Protein AF-A0A927UMA3-F1 (afdb_monomer_lite)

Structure (mmCIF, N/CA/C/O backbone):
data_AF-A0A927UMA3-F1
#
_entry.id   AF-A0A927UMA3-F1
#
loop_
_atom_site.group_PDB
_atom_site.id
_atom_site.type_symbol
_atom_site.label_atom_id
_atom_site.label_alt_id
_atom_site.label_comp_id
_atom_site.label_asym_id
_atom_site.label_entity_id
_atom_site.label_seq_id
_atom_site.pdbx_PDB_ins_code
_atom_site.Cartn_x
_atom_site.Cartn_y
_atom_site.Cartn_z
_atom_site.occupancy
_atom_site.B_iso_or_equiv
_atom_site.auth_seq_id
_atom_site.auth_comp_id
_atom_site.auth_asym_id
_atom_site.auth_atom_id
_atom_site.pdbx_PDB_model_num
ATOM 1 N N . MET A 1 1 ? 1.357 25.433 21.463 1.00 39.69 1 MET A N 1
ATOM 2 C CA . MET A 1 1 ? 0.005 24.947 21.108 1.00 39.69 1 MET A CA 1
ATOM 3 C C . MET A 1 1 ? 0.053 24.283 19.726 1.00 39.69 1 MET A C 1
ATOM 5 O O . MET A 1 1 ? -0.584 24.748 18.797 1.00 39.69 1 MET A O 1
ATOM 9 N N . TYR A 1 2 ? 0.901 23.260 19.566 1.00 33.75 2 TYR A N 1
ATOM 10 C CA . TYR A 1 2 ? 1.165 22.574 18.284 1.00 33.75 2 TYR A CA 1
ATOM 11 C C . TYR A 1 2 ? 1.490 21.082 18.509 1.00 33.75 2 TYR A C 1
ATOM 13 O O . TYR A 1 2 ? 2.171 20.472 17.696 1.00 33.75 2 TYR A O 1
ATOM 21 N N . ASN A 1 3 ? 1.074 20.514 19.652 1.00 35.53 3 ASN A N 1
ATOM 22 C CA . ASN A 1 3 ? 1.599 19.229 20.130 1.00 35.53 3 ASN A CA 1
ATOM 23 C C . ASN A 1 3 ? 0.536 18.157 20.424 1.00 35.53 3 ASN A C 1
ATOM 25 O O . ASN A 1 3 ? 0.906 17.070 20.843 1.00 35.53 3 ASN A O 1
ATOM 29 N N . ASP A 1 4 ? -0.749 18.425 20.161 1.00 37.88 4 ASP A N 1
ATOM 30 C CA . ASP A 1 4 ? -1.838 17.487 20.496 1.00 37.88 4 ASP A CA 1
ATOM 31 C C . ASP A 1 4 ? -2.424 16.749 19.272 1.00 37.88 4 ASP A C 1
ATOM 33 O O . ASP A 1 4 ? -3.232 15.836 19.429 1.00 37.88 4 ASP A O 1
ATOM 37 N N . TYR A 1 5 ? -1.999 17.094 18.046 1.00 43.19 5 TYR A N 1
ATOM 38 C CA . TYR A 1 5 ? -2.476 16.454 16.804 1.00 43.19 5 TYR A CA 1
ATOM 39 C C . TYR A 1 5 ? -1.806 15.109 16.493 1.00 43.19 5 TYR A C 1
ATOM 41 O O . TYR A 1 5 ? -2.334 14.339 15.700 1.00 43.19 5 TYR A O 1
ATOM 49 N N . TYR A 1 6 ? -0.664 14.815 17.119 1.00 42.47 6 TYR A N 1
ATOM 50 C CA . TYR A 1 6 ? 0.028 13.528 16.998 1.00 42.47 6 TYR A CA 1
ATOM 51 C C . TYR A 1 6 ? -0.322 12.571 18.139 1.00 42.47 6 TYR A C 1
ATOM 53 O O . TYR A 1 6 ? 0.436 11.636 18.393 1.00 42.47 6 TYR A O 1
ATOM 61 N N . ASN A 1 7 ? -1.447 12.793 18.838 1.00 41.44 7 ASN A N 1
ATOM 62 C CA . ASN A 1 7 ? -2.018 11.739 19.669 1.00 41.44 7 ASN A CA 1
ATOM 63 C C . ASN A 1 7 ? -2.078 10.481 18.809 1.00 41.44 7 ASN A C 1
ATOM 65 O O . ASN A 1 7 ? -2.705 10.493 17.750 1.00 41.44 7 ASN A O 1
ATOM 69 N N . ALA A 1 8 ? -1.320 9.469 19.229 1.00 46.59 8 ALA A N 1
ATOM 70 C CA . ALA A 1 8 ? -1.156 8.212 18.533 1.00 46.59 8 ALA A CA 1
ATOM 71 C C . ALA A 1 8 ? -2.551 7.665 18.239 1.00 46.59 8 ALA A C 1
ATOM 73 O O . ALA A 1 8 ? -3.233 7.167 19.132 1.00 46.59 8 ALA A O 1
ATOM 74 N N . ARG A 1 9 ? -3.021 7.849 17.003 1.00 54.19 9 ARG A N 1
ATOM 75 C CA . ARG A 1 9 ? -4.205 7.144 16.544 1.00 54.19 9 ARG A CA 1
ATOM 76 C C . ARG A 1 9 ? -3.822 5.679 16.581 1.00 54.19 9 ARG A C 1
ATOM 78 O O . ARG A 1 9 ? -2.952 5.264 15.819 1.00 54.19 9 ARG A O 1
ATOM 85 N N . ASP A 1 10 ? -4.452 4.928 17.475 1.00 63.84 10 ASP A N 1
ATOM 86 C CA . ASP A 1 10 ? -4.452 3.477 17.385 1.00 63.84 10 ASP A CA 1
ATOM 87 C C . ASP A 1 10 ? -5.170 3.123 16.086 1.00 63.84 10 ASP A C 1
ATOM 89 O O . ASP A 1 10 ? -6.397 3.168 15.975 1.00 63.84 10 ASP A O 1
ATOM 93 N N . PHE A 1 11 ? -4.383 2.854 15.051 1.00 72.50 11 PHE A N 1
ATOM 94 C CA . PHE A 1 11 ? -4.898 2.334 13.803 1.00 72.50 11 PHE A CA 1
ATOM 95 C C . PHE A 1 11 ? -5.301 0.878 14.040 1.00 72.50 11 PHE A C 1
ATOM 97 O O . PHE A 1 11 ? -4.458 0.054 14.393 1.00 72.50 11 PHE A O 1
ATOM 104 N N . SER A 1 12 ? -6.570 0.531 13.823 1.00 86.25 12 SER A N 1
ATOM 105 C CA . SER A 1 12 ? -6.940 -0.882 13.721 1.00 86.25 12 SER A CA 1
ATOM 106 C C . SER A 1 12 ? -6.497 -1.422 12.363 1.00 86.25 12 SER A C 1
ATOM 108 O O . SER A 1 12 ? -6.578 -0.708 11.356 1.00 86.25 12 SER A O 1
ATOM 110 N N . LYS A 1 13 ? -6.063 -2.685 12.300 1.00 88.62 13 LYS A N 1
ATOM 111 C CA . LYS A 1 13 ? -5.625 -3.319 11.044 1.00 88.62 13 LYS A CA 1
ATOM 112 C C . LYS A 1 13 ? -6.710 -3.324 9.961 1.00 88.62 13 LYS A C 1
ATOM 114 O O . LYS A 1 13 ? -6.395 -3.312 8.777 1.00 88.62 13 LYS A O 1
ATOM 119 N N . GLU A 1 14 ? -7.982 -3.300 10.356 1.00 92.06 14 GLU A N 1
ATOM 120 C CA . GLU A 1 14 ? -9.136 -3.257 9.456 1.00 92.06 14 GLU A CA 1
ATOM 121 C C . GLU A 1 14 ? -9.311 -1.880 8.802 1.00 92.06 14 GLU A C 1
ATOM 123 O O . GLU A 1 14 ? -9.841 -1.794 7.697 1.00 92.06 14 GLU A O 1
ATOM 128 N N . SER A 1 15 ? -8.847 -0.817 9.467 1.00 88.81 15 SER A N 1
ATOM 129 C CA . SER A 1 15 ? -8.954 0.571 8.999 1.00 88.81 15 SER A CA 1
ATOM 130 C C . SER A 1 15 ? -7.754 1.040 8.171 1.00 88.81 15 SER A C 1
ATOM 132 O O . SER A 1 15 ? -7.725 2.183 7.711 1.00 88.81 15 SER A O 1
ATOM 134 N N . VAL A 1 16 ? -6.750 0.182 7.983 1.00 90.06 16 VAL A N 1
ATOM 135 C CA . VAL A 1 16 ? -5.531 0.496 7.234 1.00 90.06 16 VAL A CA 1
ATOM 136 C C . VAL A 1 16 ? -5.507 -0.290 5.934 1.00 90.06 16 VAL A C 1
ATOM 138 O O . VAL A 1 16 ? -5.773 -1.492 5.916 1.00 90.06 16 VAL A O 1
ATOM 141 N N . LEU A 1 17 ? -5.160 0.393 4.844 1.00 92.44 17 LEU A N 1
ATOM 142 C CA . LEU A 1 17 ? -4.933 -0.220 3.538 1.00 92.44 17 LEU A CA 1
ATOM 143 C C . LEU A 1 17 ? -3.446 -0.175 3.183 1.00 92.44 17 LEU A C 1
ATOM 145 O O . LEU A 1 17 ? -2.762 0.798 3.493 1.00 92.44 17 LEU A O 1
ATOM 149 N N . ILE A 1 18 ? -2.949 -1.187 2.479 1.00 92.44 18 ILE A N 1
ATOM 150 C CA . ILE A 1 18 ? -1.603 -1.196 1.900 1.00 92.44 18 ILE A CA 1
ATOM 151 C C . ILE A 1 18 ? -1.716 -1.100 0.384 1.00 92.44 18 ILE A C 1
ATOM 153 O O . ILE A 1 18 ? -2.496 -1.820 -0.236 1.00 92.44 18 ILE A O 1
ATOM 157 N N . TYR A 1 19 ? -0.883 -0.259 -0.226 1.00 91.69 19 TYR A N 1
ATOM 158 C CA . TYR A 1 19 ? -0.748 -0.199 -1.675 1.00 91.69 19 TYR A CA 1
ATOM 159 C C . TYR A 1 19 ? 0.682 -0.469 -2.132 1.00 91.69 19 TYR A C 1
ATOM 161 O O . TYR A 1 19 ? 1.620 0.278 -1.841 1.00 91.69 19 TYR A O 1
ATOM 169 N N . LEU A 1 20 ? 0.831 -1.546 -2.896 1.00 90.69 20 LEU A N 1
ATOM 170 C CA . LEU A 1 20 ? 2.083 -2.029 -3.452 1.00 90.69 20 LEU A CA 1
ATOM 171 C C . LEU A 1 20 ? 2.045 -1.848 -4.965 1.00 90.69 20 LEU A C 1
ATOM 173 O O . LEU A 1 20 ? 1.134 -2.313 -5.647 1.00 90.69 20 LEU A O 1
ATOM 177 N N . ARG A 1 21 ? 3.067 -1.193 -5.509 1.00 88.19 21 ARG A N 1
ATOM 178 C CA . ARG A 1 21 ? 3.191 -0.977 -6.953 1.00 88.19 21 ARG A CA 1
ATOM 179 C C . ARG A 1 21 ? 4.612 -1.253 -7.400 1.00 88.19 21 ARG A C 1
ATOM 181 O O . ARG A 1 21 ? 5.514 -0.662 -6.810 1.00 88.19 21 ARG A O 1
ATOM 188 N N . LYS A 1 22 ? 4.820 -2.022 -8.475 1.00 86.75 22 LYS A N 1
ATOM 189 C CA . LYS A 1 22 ? 6.087 -1.972 -9.234 1.00 86.75 22 LYS A CA 1
ATOM 190 C C . LYS A 1 22 ? 6.027 -0.836 -10.249 1.00 86.75 22 LYS A C 1
ATOM 192 O O . LYS A 1 22 ? 5.194 -0.840 -11.149 1.00 86.75 22 LYS A O 1
ATOM 197 N N . SER A 1 23 ? 6.890 0.151 -10.077 1.00 81.44 23 SER A N 1
ATOM 198 C CA . SER A 1 23 ? 7.131 1.291 -10.954 1.00 81.44 23 SER A CA 1
ATOM 199 C C . SER A 1 23 ? 8.079 0.930 -12.106 1.00 81.44 23 SER A C 1
ATOM 201 O O . SER A 1 23 ? 8.818 -0.049 -12.042 1.00 81.44 23 SER A O 1
ATOM 203 N N . ARG A 1 24 ? 8.115 1.781 -13.140 1.00 78.75 24 ARG A N 1
ATOM 204 C CA . ARG A 1 24 ? 9.163 1.761 -14.181 1.00 78.75 24 ARG A CA 1
ATOM 205 C C . ARG A 1 24 ? 10.529 2.209 -13.644 1.00 78.75 24 ARG A C 1
ATOM 207 O O . ARG A 1 24 ? 11.543 1.894 -14.246 1.00 78.75 24 ARG A O 1
ATOM 214 N N . SER A 1 25 ? 10.530 2.952 -12.538 1.00 78.31 25 SER A N 1
ATOM 215 C CA . SER A 1 25 ? 11.739 3.397 -11.834 1.00 78.31 25 SER A CA 1
ATOM 216 C C . SER A 1 25 ? 12.345 2.312 -10.942 1.00 78.31 25 SER A C 1
ATOM 218 O O . SER A 1 25 ? 13.473 2.477 -10.492 1.00 78.31 25 SER A O 1
ATOM 220 N N . ASP A 1 26 ? 11.593 1.244 -10.651 1.00 83.62 26 ASP A N 1
ATOM 221 C CA . ASP A 1 26 ? 12.129 0.101 -9.914 1.00 83.62 26 ASP A CA 1
ATOM 222 C C . ASP A 1 26 ? 13.052 -0.711 -10.825 1.00 83.62 26 ASP A C 1
ATOM 224 O O . ASP A 1 26 ? 12.900 -0.686 -12.049 1.00 83.62 26 ASP A O 1
ATOM 228 N N . ASP A 1 27 ? 13.970 -1.463 -10.217 1.00 84.12 27 ASP A N 1
ATOM 229 C CA . ASP A 1 27 ? 14.960 -2.268 -10.928 1.00 84.12 27 ASP A CA 1
ATOM 230 C C . ASP A 1 27 ? 14.296 -3.104 -12.050 1.00 84.12 27 ASP A C 1
ATOM 232 O O . ASP A 1 27 ? 13.350 -3.869 -11.790 1.00 84.12 27 ASP A O 1
ATOM 236 N N . PRO A 1 28 ? 14.717 -2.931 -13.318 1.00 83.00 28 PRO A N 1
ATOM 237 C CA . PRO A 1 28 ? 14.155 -3.675 -14.438 1.00 83.00 28 PRO A CA 1
ATOM 238 C C . PRO A 1 28 ? 14.562 -5.153 -14.432 1.00 83.00 28 PRO A C 1
ATOM 240 O O . PRO A 1 28 ? 13.907 -5.949 -15.100 1.00 83.00 28 PRO A O 1
ATOM 243 N N . THR A 1 29 ? 15.621 -5.521 -13.704 1.00 89.00 29 THR A N 1
ATOM 244 C CA . THR A 1 29 ? 16.102 -6.905 -13.576 1.00 89.00 29 THR A CA 1
ATOM 245 C C . THR A 1 29 ? 15.320 -7.705 -12.539 1.00 89.00 29 THR A C 1
ATOM 247 O O . THR A 1 29 ? 15.256 -8.927 -12.641 1.00 89.00 29 THR A O 1
ATOM 250 N N . MET A 1 30 ? 14.680 -7.024 -11.583 1.00 87.38 30 MET A N 1
ATOM 251 C CA . MET A 1 30 ? 13.798 -7.657 -10.608 1.00 87.38 30 MET A CA 1
ATOM 252 C C . MET A 1 30 ? 12.427 -7.940 -11.221 1.00 87.38 30 MET A C 1
ATOM 254 O O . MET A 1 30 ? 11.820 -7.090 -11.888 1.00 87.38 30 MET A O 1
ATOM 258 N N . SER A 1 31 ? 11.902 -9.125 -10.931 1.00 90.00 31 SER A N 1
ATOM 259 C CA . SER A 1 31 ? 10.541 -9.510 -11.290 1.00 9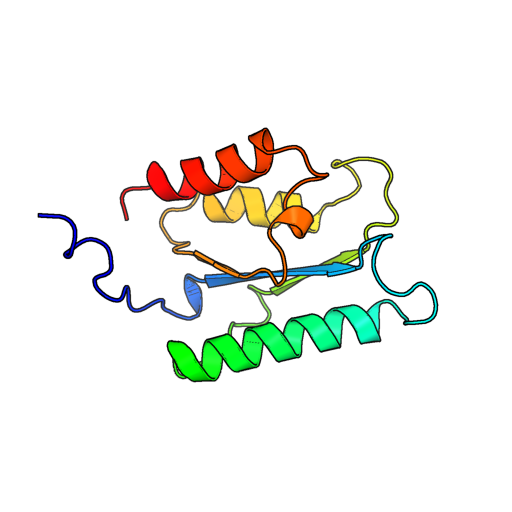0.00 31 SER A CA 1
ATOM 260 C C . SER A 1 31 ? 9.491 -8.648 -10.575 1.00 90.00 31 SER A C 1
ATOM 262 O O . SER A 1 31 ? 9.772 -7.896 -9.635 1.00 90.00 31 SER A O 1
ATOM 264 N N . VAL A 1 32 ? 8.244 -8.742 -11.043 1.00 88.31 32 VAL A N 1
ATOM 265 C CA . VAL A 1 32 ? 7.095 -8.107 -10.381 1.00 88.31 32 VAL A CA 1
ATOM 266 C C . VAL A 1 32 ? 6.976 -8.572 -8.935 1.00 88.31 32 VAL A C 1
ATOM 268 O O . VAL A 1 32 ? 6.910 -7.736 -8.034 1.00 88.31 32 VAL A O 1
ATOM 271 N N . ASP A 1 33 ? 7.017 -9.883 -8.727 1.00 89.75 33 ASP A N 1
ATOM 272 C CA . ASP A 1 33 ? 6.787 -10.492 -7.421 1.00 89.75 33 ASP A CA 1
ATOM 273 C C . ASP A 1 33 ? 7.888 -10.130 -6.424 1.00 89.75 33 ASP A C 1
ATOM 275 O O . ASP A 1 33 ? 7.585 -9.796 -5.284 1.00 89.75 33 ASP A O 1
ATOM 279 N N . GLU A 1 34 ? 9.154 -10.084 -6.850 1.00 92.69 34 GLU A N 1
ATOM 280 C CA . GLU A 1 34 ? 10.268 -9.691 -5.976 1.00 92.69 34 GLU A CA 1
ATOM 281 C C . GLU A 1 34 ? 10.151 -8.243 -5.492 1.00 92.69 34 GLU A C 1
ATOM 283 O O . GLU A 1 34 ? 10.399 -7.953 -4.319 1.00 92.69 34 GLU A O 1
ATOM 288 N N . VAL A 1 35 ? 9.760 -7.317 -6.375 1.00 91.31 35 VAL A N 1
ATOM 289 C CA . VAL A 1 35 ? 9.578 -5.911 -5.990 1.00 91.31 35 VAL A CA 1
ATOM 290 C C . VAL A 1 35 ? 8.388 -5.755 -5.048 1.00 91.31 35 VAL A C 1
ATOM 292 O O . VAL A 1 35 ? 8.493 -5.058 -4.038 1.00 91.31 35 VAL A O 1
ATOM 295 N N . LEU A 1 36 ? 7.259 -6.398 -5.356 1.00 91.88 36 LEU A N 1
ATOM 296 C CA . LEU A 1 36 ? 6.071 -6.330 -4.508 1.00 91.88 36 LEU A CA 1
ATOM 297 C C . LEU A 1 36 ? 6.328 -6.960 -3.137 1.00 91.88 36 LEU A C 1
ATOM 299 O O . LEU A 1 36 ? 6.011 -6.324 -2.135 1.00 91.88 36 LEU A O 1
ATOM 303 N N . LEU A 1 37 ? 6.977 -8.126 -3.086 1.00 93.62 37 LEU A N 1
ATOM 304 C CA . LEU A 1 37 ? 7.348 -8.798 -1.841 1.00 93.62 37 LEU A CA 1
ATOM 305 C C . LEU A 1 37 ? 8.263 -7.918 -0.988 1.00 93.62 37 LEU A C 1
ATOM 307 O O . LEU A 1 37 ? 8.013 -7.747 0.200 1.00 93.62 37 LEU A O 1
ATOM 311 N N . LYS A 1 38 ? 9.283 -7.297 -1.592 1.00 91.69 38 LYS A N 1
ATOM 312 C CA . LYS A 1 38 ? 10.178 -6.375 -0.881 1.00 91.69 38 LYS A CA 1
ATOM 313 C C . LYS A 1 38 ? 9.409 -5.208 -0.256 1.00 91.69 38 LYS A C 1
ATOM 315 O O . LYS A 1 38 ? 9.652 -4.859 0.896 1.00 91.69 38 LYS A O 1
ATOM 320 N N . HIS A 1 39 ? 8.489 -4.597 -1.002 1.00 90.56 39 HIS A N 1
ATOM 321 C CA . HIS A 1 39 ? 7.657 -3.511 -0.482 1.00 90.56 39 HIS A CA 1
ATOM 322 C C . HIS A 1 39 ? 6.721 -3.982 0.631 1.00 90.56 39 HIS A C 1
ATOM 324 O O . HIS A 1 39 ? 6.572 -3.297 1.641 1.00 90.56 39 HIS A O 1
ATOM 330 N N . GLU A 1 40 ? 6.124 -5.156 0.463 1.00 93.06 40 GLU A N 1
ATOM 331 C CA . GLU A 1 40 ? 5.253 -5.773 1.454 1.00 93.06 40 GLU A CA 1
ATOM 332 C C . GLU A 1 40 ? 5.997 -6.052 2.761 1.00 93.06 40 GLU A C 1
ATOM 334 O O . GLU A 1 40 ? 5.505 -5.696 3.827 1.00 93.06 40 GLU A O 1
ATOM 339 N N . THR A 1 41 ? 7.218 -6.594 2.693 1.00 92.44 41 THR A N 1
ATOM 340 C CA . THR A 1 41 ? 8.071 -6.811 3.870 1.00 92.44 41 THR A CA 1
ATOM 341 C C . THR A 1 41 ? 8.337 -5.506 4.618 1.00 92.44 41 THR A C 1
ATOM 343 O O . THR A 1 41 ? 8.150 -5.459 5.831 1.00 92.44 41 THR A O 1
ATOM 346 N N . ILE A 1 42 ? 8.701 -4.431 3.910 1.00 89.62 42 ILE A N 1
ATOM 347 C CA . ILE A 1 42 ? 8.959 -3.116 4.523 1.00 89.62 42 ILE A CA 1
ATOM 348 C C . ILE A 1 42 ? 7.724 -2.610 5.282 1.00 89.62 42 ILE A C 1
ATOM 350 O O . ILE A 1 42 ? 7.836 -2.146 6.418 1.00 89.62 42 ILE A O 1
ATOM 354 N N . LEU A 1 43 ? 6.542 -2.694 4.666 1.00 88.31 43 LEU A N 1
ATOM 355 C CA . LEU A 1 43 ? 5.309 -2.197 5.277 1.00 88.31 43 LEU A CA 1
ATOM 356 C C . LEU A 1 43 ? 4.818 -3.098 6.413 1.00 88.31 43 LEU A C 1
ATOM 358 O O . LEU A 1 43 ? 4.369 -2.582 7.434 1.00 88.31 43 LEU A O 1
ATOM 362 N N . ASN A 1 44 ? 4.965 -4.417 6.295 1.00 88.25 44 ASN A N 1
ATOM 363 C CA . ASN A 1 44 ? 4.641 -5.351 7.373 1.00 88.25 44 ASN A CA 1
ATOM 364 C C . ASN A 1 44 ? 5.558 -5.156 8.585 1.00 88.25 44 ASN A C 1
ATOM 366 O O . ASN A 1 44 ? 5.072 -5.141 9.712 1.00 88.25 44 ASN A O 1
ATOM 370 N N . GLU A 1 45 ? 6.860 -4.931 8.384 1.00 86.62 45 GLU A N 1
ATOM 371 C CA . GLU A 1 45 ? 7.769 -4.573 9.479 1.00 86.62 45 GLU A CA 1
ATOM 372 C C . GLU A 1 45 ? 7.341 -3.280 10.178 1.00 86.62 45 GLU A C 1
ATOM 374 O O . GLU A 1 45 ? 7.399 -3.192 11.406 1.00 86.62 45 GLU A O 1
ATOM 379 N N . TRP A 1 46 ? 6.890 -2.281 9.415 1.00 86.25 46 TRP A N 1
ATOM 380 C CA . TRP A 1 46 ? 6.346 -1.056 9.991 1.00 86.25 46 TRP A CA 1
ATOM 381 C C . TRP A 1 46 ? 5.071 -1.335 10.804 1.00 86.25 46 TRP A C 1
ATOM 383 O O . TRP A 1 46 ? 4.974 -0.862 11.936 1.00 86.25 46 TRP A O 1
ATOM 393 N N . CYS A 1 47 ? 4.136 -2.141 10.288 1.00 84.75 47 CYS A N 1
ATOM 394 C CA . CYS A 1 47 ? 2.901 -2.503 10.997 1.00 84.75 47 CYS A CA 1
ATOM 395 C C . CYS A 1 47 ? 3.199 -3.251 12.301 1.00 84.75 47 CYS A C 1
ATOM 397 O O . CYS A 1 47 ? 2.699 -2.876 13.358 1.00 84.75 47 CYS A O 1
ATOM 399 N N . LEU A 1 48 ? 4.098 -4.237 12.267 1.00 86.00 48 LEU A N 1
ATOM 400 C CA . LEU A 1 48 ? 4.494 -4.986 13.460 1.00 86.00 48 LEU A CA 1
ATOM 401 C C . LEU A 1 48 ? 5.120 -4.080 14.528 1.00 86.00 48 LEU A C 1
ATOM 403 O O . LEU A 1 48 ? 4.848 -4.252 15.711 1.00 86.00 48 LEU A O 1
ATOM 407 N N . ARG A 1 49 ? 5.929 -3.091 14.127 1.00 81.06 49 ARG A N 1
ATOM 408 C CA . ARG A 1 49 ? 6.587 -2.164 15.065 1.00 81.06 49 ARG A CA 1
ATOM 409 C C . ARG A 1 49 ? 5.649 -1.106 15.647 1.00 81.06 49 ARG A C 1
ATOM 411 O O . ARG A 1 49 ? 5.866 -0.701 16.783 1.00 81.06 49 ARG A O 1
ATOM 418 N N . ASN A 1 50 ? 4.665 -0.632 14.880 1.00 79.44 50 ASN A N 1
ATOM 419 C CA . ASN A 1 50 ? 3.847 0.532 15.255 1.00 79.44 50 ASN A CA 1
ATOM 420 C C . ASN A 1 50 ? 2.408 0.179 15.657 1.00 79.44 50 ASN A C 1
ATOM 422 O O . ASN A 1 50 ? 1.779 0.954 16.364 1.00 79.44 50 ASN A O 1
ATOM 426 N N . MET A 1 51 ? 1.890 -0.966 15.210 1.00 83.75 51 MET A N 1
ATOM 427 C CA . MET A 1 51 ? 0.517 -1.427 15.463 1.00 83.75 51 MET A CA 1
ATOM 428 C C . MET A 1 51 ? 0.475 -2.776 16.194 1.00 83.75 51 MET A C 1
ATOM 430 O O . MET A 1 51 ? -0.583 -3.174 16.669 1.00 83.75 51 MET A O 1
ATOM 434 N N . ASN A 1 52 ? 1.607 -3.491 16.276 1.00 88.25 52 ASN A N 1
ATOM 435 C CA . ASN A 1 52 ? 1.691 -4.848 16.827 1.00 88.25 52 ASN A CA 1
ATOM 436 C C . ASN A 1 52 ? 0.709 -5.837 16.154 1.00 88.25 52 ASN A C 1
ATOM 438 O O . ASN A 1 52 ? 0.216 -6.771 16.785 1.00 88.25 52 ASN A O 1
ATOM 442 N N . ASP A 1 53 ? 0.419 -5.620 14.867 1.00 88.75 53 ASP A N 1
ATOM 443 C CA . ASP A 1 53 ? -0.484 -6.441 14.057 1.00 88.75 53 ASP A CA 1
ATOM 444 C C . ASP A 1 53 ? -0.059 -6.405 12.576 1.00 88.75 53 ASP A C 1
ATOM 446 O O . ASP A 1 53 ? 0.812 -5.627 12.175 1.00 88.75 53 ASP A O 1
ATOM 450 N N . THR A 1 54 ? -0.682 -7.250 11.760 1.00 90.44 54 THR A N 1
ATOM 451 C CA . THR A 1 54 ? -0.507 -7.303 10.303 1.00 90.44 54 THR A CA 1
ATOM 452 C C . THR A 1 54 ? -1.795 -6.920 9.591 1.00 90.44 54 THR A C 1
ATOM 454 O O . THR A 1 54 ? -2.892 -7.236 10.056 1.00 90.44 54 THR A O 1
ATOM 457 N N . ILE A 1 55 ? -1.667 -6.281 8.432 1.00 91.25 55 ILE A N 1
ATOM 458 C CA . ILE A 1 55 ? -2.823 -5.875 7.633 1.00 91.25 55 ILE A CA 1
ATOM 459 C C . ILE A 1 55 ? -3.468 -7.107 6.975 1.00 91.25 55 ILE A C 1
ATOM 461 O O . ILE A 1 55 ? -2.745 -7.946 6.436 1.00 91.25 55 ILE A O 1
ATOM 465 N N . PRO A 1 56 ? -4.809 -7.249 7.006 1.00 94.75 56 PRO A N 1
ATOM 466 C CA . PRO A 1 56 ? -5.497 -8.339 6.325 1.00 94.75 56 PRO A CA 1
ATOM 467 C C . PRO A 1 56 ? -5.228 -8.320 4.822 1.00 94.75 56 PRO A C 1
ATOM 469 O O . PRO A 1 56 ? -5.237 -7.258 4.207 1.00 94.75 56 PRO A O 1
ATOM 472 N N . GLU A 1 57 ? -5.106 -9.494 4.204 1.00 94.69 57 GLU A N 1
ATOM 473 C CA . GLU A 1 57 ? -4.865 -9.623 2.759 1.00 94.69 57 GLU A CA 1
ATOM 474 C C . GLU A 1 57 ? -5.935 -8.912 1.907 1.00 94.69 57 GLU A C 1
ATOM 476 O O . GLU A 1 57 ? -5.635 -8.364 0.850 1.00 94.69 57 GLU A O 1
ATOM 481 N N . SER A 1 58 ? -7.179 -8.827 2.398 1.00 94.50 58 SER A N 1
ATOM 482 C CA . SER A 1 58 ? -8.264 -8.070 1.752 1.00 94.50 58 SER A CA 1
ATOM 483 C C . SER A 1 58 ? -8.004 -6.564 1.642 1.00 94.50 58 SER A C 1
ATOM 485 O O . SER A 1 58 ? -8.660 -5.890 0.850 1.00 94.50 58 SER A O 1
ATOM 487 N N . ASN A 1 59 ? -7.073 -6.040 2.438 1.00 94.19 59 ASN A N 1
ATOM 488 C CA . ASN A 1 59 ? -6.697 -4.633 2.495 1.00 94.19 59 ASN A CA 1
ATOM 489 C C . ASN A 1 59 ? -5.353 -4.362 1.790 1.00 94.19 59 ASN A C 1
ATOM 491 O O . ASN A 1 59 ? -4.845 -3.241 1.868 1.00 94.19 59 ASN A O 1
ATOM 495 N N . ILE A 1 60 ? -4.774 -5.357 1.104 1.00 94.31 60 ILE A N 1
ATOM 496 C CA . ILE A 1 60 ? -3.504 -5.230 0.381 1.00 94.31 60 ILE A CA 1
ATOM 497 C C . ILE A 1 60 ? -3.758 -5.193 -1.129 1.00 94.31 60 ILE A C 1
ATOM 499 O O . ILE A 1 60 ? -4.195 -6.160 -1.749 1.00 94.31 60 ILE A O 1
ATOM 503 N N . PHE A 1 61 ? -3.435 -4.059 -1.742 1.00 92.94 61 PHE A N 1
ATOM 504 C CA . PHE A 1 61 ? -3.652 -3.782 -3.159 1.00 92.94 61 PHE A CA 1
ATOM 505 C C . PHE A 1 61 ? -2.321 -3.850 -3.909 1.00 92.94 61 PHE A C 1
ATOM 507 O O . PHE A 1 61 ? -1.405 -3.084 -3.609 1.00 92.94 61 PHE A O 1
ATOM 514 N N . ARG A 1 62 ? -2.199 -4.761 -4.884 1.00 92.12 62 ARG A N 1
ATOM 515 C CA . ARG A 1 62 ? -0.953 -5.032 -5.628 1.00 92.12 62 ARG A CA 1
ATOM 516 C C . ARG A 1 62 ? -1.108 -4.701 -7.108 1.00 92.12 62 ARG A C 1
ATOM 518 O O . ARG A 1 62 ? -1.976 -5.250 -7.776 1.00 92.12 62 ARG A O 1
ATOM 525 N N . GLU A 1 63 ? -0.245 -3.838 -7.637 1.00 87.25 63 GLU A N 1
ATOM 526 C CA . GLU A 1 63 ? -0.346 -3.356 -9.018 1.00 87.25 63 GLU A CA 1
ATOM 527 C C . GLU A 1 63 ? 1.005 -3.313 -9.756 1.00 87.25 63 GLU A C 1
ATOM 529 O O . GLU A 1 63 ? 2.072 -3.110 -9.169 1.00 87.25 63 GLU A O 1
ATOM 534 N N . VAL A 1 64 ? 0.963 -3.437 -11.086 1.00 85.06 64 VAL A N 1
ATOM 535 C CA . VAL A 1 64 ? 2.122 -3.273 -11.977 1.00 85.06 64 VAL A CA 1
ATOM 536 C C . VAL A 1 64 ? 1.941 -2.022 -12.832 1.00 85.06 64 VAL A C 1
ATOM 538 O O . VAL A 1 64 ? 0.957 -1.884 -13.553 1.00 85.06 64 VAL A O 1
ATOM 541 N N . ALA A 1 65 ? 2.916 -1.111 -12.821 1.00 70.50 65 ALA A N 1
ATOM 542 C CA . ALA A 1 65 ? 2.876 0.132 -13.594 1.00 70.50 65 ALA A CA 1
ATOM 543 C C . ALA A 1 65 ? 3.254 -0.054 -15.082 1.00 70.50 65 ALA A C 1
ATOM 545 O O . ALA A 1 65 ? 3.957 0.787 -15.655 1.00 70.50 65 ALA A O 1
ATOM 546 N N . SER A 1 66 ? 2.808 -1.140 -15.722 1.00 61.91 66 SER A N 1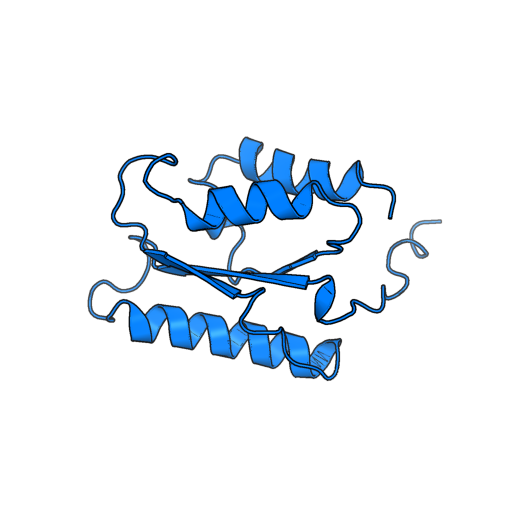
ATOM 547 C CA . SER A 1 66 ? 2.987 -1.333 -17.167 1.00 61.91 66 SER A CA 1
ATOM 548 C C . SER A 1 66 ? 2.081 -0.393 -17.980 1.00 61.91 66 SER A C 1
ATOM 550 O O . SER A 1 66 ? 2.510 0.100 -19.023 1.00 61.91 66 SER A O 1
ATOM 552 N N . GLY A 1 67 ? 0.896 -0.045 -17.459 1.00 55.62 67 GLY A N 1
ATOM 553 C CA . GLY A 1 67 ? -0.086 0.834 -18.105 1.00 55.62 67 GLY A CA 1
ATOM 554 C C . GLY A 1 67 ? 0.333 2.306 -18.239 1.00 55.62 67 GLY A C 1
ATOM 555 O O . GLY A 1 67 ? 0.828 2.946 -17.295 1.00 55.62 67 GLY A O 1
ATOM 556 N N . GLU A 1 68 ? 0.107 2.865 -19.431 1.00 54.16 68 GLU A N 1
ATOM 557 C CA . GLU A 1 68 ? 0.389 4.262 -19.766 1.00 54.16 68 GLU A CA 1
ATOM 558 C C . GLU A 1 68 ? -0.653 5.251 -19.229 1.00 54.16 68 GLU A C 1
ATOM 560 O O . GLU A 1 68 ? -0.357 6.446 -19.202 1.00 54.16 68 GLU A O 1
ATOM 565 N N . THR A 1 69 ? -1.785 4.800 -18.682 1.00 57.50 69 THR A N 1
ATOM 566 C CA . THR A 1 69 ? -2.798 5.678 -18.076 1.00 57.50 69 THR A CA 1
ATOM 567 C C . THR A 1 69 ? -3.221 5.231 -16.669 1.00 57.50 69 THR A C 1
ATOM 569 O O . THR A 1 69 ? -2.969 4.106 -16.251 1.00 57.50 69 THR A O 1
ATOM 572 N N . LEU A 1 70 ? -3.862 6.126 -15.904 1.00 56.28 70 LEU A N 1
ATOM 573 C CA . LEU A 1 70 ? -4.498 5.809 -14.609 1.00 56.28 70 LEU A CA 1
ATOM 574 C C . LEU A 1 70 ? -5.705 4.862 -14.749 1.00 56.28 70 LEU A C 1
ATOM 576 O O . LEU A 1 70 ? -6.084 4.225 -13.773 1.00 56.28 70 LEU A O 1
ATOM 580 N N . LYS A 1 71 ? -6.310 4.765 -15.941 1.00 56.03 71 LYS A N 1
ATOM 581 C CA .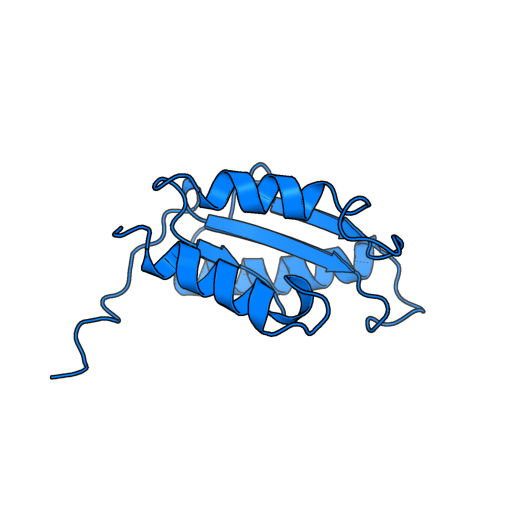 LYS A 1 71 ? -7.416 3.831 -16.217 1.00 56.03 71 LYS A CA 1
ATOM 582 C C . LYS A 1 71 ? -6.942 2.380 -16.275 1.00 56.03 71 LYS A C 1
ATOM 584 O O . LYS A 1 71 ? -7.706 1.482 -15.948 1.00 56.03 71 LYS A O 1
ATOM 589 N N . ASP A 1 72 ? -5.667 2.178 -16.591 1.00 64.94 72 ASP A N 1
ATOM 590 C CA . ASP A 1 72 ? -5.018 0.865 -16.618 1.00 64.94 72 ASP A CA 1
ATOM 591 C C . ASP A 1 72 ? -4.587 0.399 -15.214 1.00 64.94 72 ASP A C 1
ATOM 593 O O . ASP A 1 72 ? -3.841 -0.567 -15.076 1.00 64.94 72 ASP A O 1
ATOM 597 N N . ARG A 1 73 ? -5.018 1.120 -14.169 1.00 75.88 73 ARG A N 1
ATOM 598 C CA . ARG A 1 73 ? -4.614 0.942 -12.772 1.00 75.88 73 ARG A CA 1
ATOM 599 C C . ARG A 1 73 ? -5.831 0.650 -11.890 1.00 75.88 73 ARG A C 1
ATOM 601 O O . ARG A 1 73 ? -6.331 1.539 -11.196 1.00 75.88 73 ARG A O 1
ATOM 608 N N . PRO A 1 74 ? -6.410 -0.558 -11.983 1.00 81.81 74 PRO A N 1
ATOM 609 C CA . PRO A 1 74 ? -7.659 -0.872 -11.301 1.00 81.81 74 PRO A CA 1
ATOM 610 C C . PRO A 1 74 ? -7.518 -0.896 -9.774 1.00 81.81 74 PRO A C 1
ATOM 612 O O . PRO A 1 74 ? -8.501 -0.621 -9.083 1.00 81.81 74 PRO A O 1
ATOM 615 N N . GLU A 1 75 ? -6.331 -1.181 -9.234 1.00 88.31 75 GLU A N 1
ATOM 616 C CA . GLU A 1 75 ? -6.143 -1.353 -7.792 1.00 88.31 75 GLU A CA 1
ATOM 617 C C . GLU A 1 75 ? -6.061 -0.012 -7.070 1.00 88.31 75 GLU A C 1
ATOM 619 O O . GLU A 1 75 ? -6.748 0.177 -6.066 1.00 88.31 75 GLU A O 1
ATOM 624 N N . ILE A 1 76 ? -5.344 0.973 -7.627 1.00 82.94 76 ILE A N 1
ATOM 625 C CA . ILE A 1 76 ? -5.365 2.327 -7.049 1.00 82.94 76 ILE A CA 1
ATOM 626 C C . ILE A 1 76 ? -6.771 2.934 -7.109 1.00 82.94 76 ILE A C 1
ATOM 628 O O . ILE A 1 76 ? -7.188 3.614 -6.181 1.00 82.94 76 ILE A O 1
ATOM 632 N N . GLN A 1 77 ? -7.550 2.643 -8.156 1.00 81.31 77 GLN A N 1
ATOM 633 C CA . GLN A 1 77 ? -8.931 3.120 -8.269 1.00 81.31 77 GLN A CA 1
ATOM 634 C C . GLN A 1 77 ? -9.854 2.485 -7.220 1.00 81.31 77 GLN A C 1
ATOM 636 O O . GLN A 1 77 ? -10.738 3.157 -6.693 1.00 81.31 77 GLN A O 1
ATOM 641 N N . LYS A 1 78 ? -9.675 1.193 -6.909 1.00 87.69 78 LYS A N 1
ATOM 642 C CA . LYS A 1 78 ? -10.401 0.533 -5.811 1.00 87.69 78 LYS A CA 1
ATOM 643 C C . LYS A 1 78 ? -10.032 1.152 -4.468 1.00 87.69 78 LYS A C 1
ATOM 645 O O . LYS A 1 78 ? -10.932 1.505 -3.714 1.00 87.69 78 LYS A O 1
ATOM 650 N N . LEU A 1 79 ? -8.739 1.336 -4.214 1.00 88.44 79 LEU A N 1
ATOM 651 C CA . LEU A 1 79 ? -8.248 1.963 -2.993 1.00 88.44 79 LEU A CA 1
ATOM 652 C C . LEU A 1 79 ? -8.808 3.377 -2.820 1.00 88.44 79 LEU A C 1
ATOM 654 O O . LEU A 1 79 ? -9.314 3.695 -1.749 1.00 88.44 79 LEU A O 1
ATOM 658 N N . LEU A 1 80 ? -8.785 4.198 -3.875 1.00 82.62 80 LEU A N 1
ATOM 659 C CA . LEU A 1 80 ? -9.314 5.565 -3.838 1.00 82.62 80 LEU A CA 1
ATOM 660 C C . LEU A 1 80 ? -10.812 5.615 -3.499 1.00 82.62 80 LEU A C 1
ATOM 662 O O . LEU A 1 80 ? -11.241 6.544 -2.832 1.00 82.62 80 LEU A O 1
ATOM 666 N N . ARG A 1 81 ? -11.604 4.610 -3.892 1.00 84.56 81 ARG A N 1
ATOM 667 C CA . ARG A 1 81 ? -13.011 4.510 -3.465 1.00 84.56 81 ARG A CA 1
ATOM 668 C C . ARG A 1 81 ? -13.159 4.087 -2.005 1.00 84.56 81 ARG A C 1
ATOM 670 O O . ARG A 1 81 ? -14.098 4.504 -1.343 1.00 84.56 81 ARG A O 1
ATOM 677 N N . LEU A 1 82 ? -12.262 3.243 -1.495 1.00 86.38 82 LEU A N 1
ATOM 678 C CA . LEU A 1 82 ? -12.323 2.783 -0.106 1.00 86.38 82 LEU A CA 1
ATOM 679 C C . LEU A 1 82 ? -11.966 3.894 0.882 1.00 86.38 82 LEU A C 1
ATOM 681 O O . LEU A 1 82 ? -12.617 3.995 1.916 1.00 86.38 82 LEU A O 1
ATOM 685 N N . ILE A 1 83 ? -10.993 4.749 0.556 1.00 83.69 83 ILE A N 1
ATOM 686 C CA . ILE A 1 83 ? -10.602 5.876 1.423 1.00 83.69 83 ILE A CA 1
ATOM 687 C C . ILE A 1 83 ? -11.685 6.956 1.553 1.00 83.69 83 ILE A C 1
ATOM 689 O O . ILE A 1 83 ? -11.602 7.785 2.449 1.00 83.69 83 ILE A O 1
ATOM 693 N N . GLU A 1 84 ? -12.692 6.972 0.673 1.00 81.00 84 GLU A N 1
ATOM 694 C CA . GLU A 1 84 ? -13.860 7.852 0.830 1.00 81.00 84 GLU A CA 1
ATOM 695 C C . GLU A 1 84 ? -14.731 7.424 2.022 1.00 81.00 84 GLU A C 1
ATOM 697 O O . GLU A 1 84 ? -15.510 8.220 2.547 1.00 81.00 84 GLU A O 1
ATOM 702 N N . SER A 1 85 ? -14.603 6.169 2.467 1.00 83.75 85 SER A N 1
ATOM 703 C CA . SER A 1 85 ? -15.274 5.678 3.662 1.00 83.75 85 SER A CA 1
ATOM 704 C C . SER A 1 85 ? -14.569 6.181 4.925 1.00 83.75 85 SER A C 1
ATOM 706 O O . SER A 1 85 ? -13.361 5.983 5.062 1.00 83.75 85 SER A O 1
ATOM 708 N N . PRO A 1 86 ? -15.309 6.694 5.926 1.00 80.75 86 PRO A N 1
ATOM 709 C CA . PRO A 1 86 ? -14.734 7.063 7.220 1.00 80.75 86 PRO A CA 1
ATOM 710 C C . PRO A 1 86 ? -14.211 5.853 8.014 1.00 80.75 86 PRO A C 1
ATOM 712 O O . PRO A 1 86 ? -13.569 6.031 9.043 1.00 80.75 86 PRO A O 1
ATOM 715 N N . ALA A 1 87 ? -14.486 4.622 7.561 1.00 85.94 87 ALA A N 1
ATOM 716 C CA . ALA A 1 87 ? -13.926 3.406 8.148 1.00 85.94 87 ALA A CA 1
ATOM 717 C C . ALA A 1 87 ? -12.427 3.228 7.849 1.00 85.94 87 ALA A C 1
ATOM 719 O O . ALA A 1 87 ? -11.775 2.417 8.505 1.00 85.94 87 ALA A O 1
ATOM 720 N N . ILE A 1 88 ? -11.889 3.945 6.856 1.00 86.50 88 ILE A N 1
ATOM 721 C CA . ILE A 1 88 ? -10.473 3.892 6.501 1.00 86.50 88 ILE A CA 1
ATOM 722 C C . ILE A 1 88 ? -9.745 5.069 7.145 1.00 86.50 88 ILE A C 1
ATOM 724 O O . ILE A 1 88 ? -10.020 6.231 6.862 1.00 86.50 88 ILE A O 1
ATOM 728 N N . SER A 1 89 ? -8.782 4.745 8.000 1.00 82.94 89 SER A N 1
ATOM 729 C CA . SER A 1 89 ? -8.012 5.703 8.793 1.00 82.94 89 SER A CA 1
ATOM 730 C C . SER A 1 89 ? -6.665 6.044 8.158 1.00 82.94 89 SER A C 1
ATOM 732 O O . SER A 1 89 ? -6.126 7.120 8.417 1.00 82.94 89 SER A O 1
ATOM 734 N N . ALA A 1 90 ? -6.089 5.132 7.363 1.00 84.31 90 ALA A N 1
ATOM 735 C CA . ALA A 1 90 ? -4.778 5.329 6.746 1.00 84.31 90 ALA A CA 1
ATOM 736 C C . ALA A 1 90 ? -4.533 4.443 5.515 1.00 84.31 90 ALA A C 1
ATOM 738 O O . ALA A 1 90 ? -5.111 3.367 5.354 1.00 84.31 90 ALA A O 1
ATOM 739 N N . VAL A 1 91 ? -3.601 4.892 4.670 1.00 87.62 91 VAL A N 1
ATOM 740 C CA . VAL A 1 91 ? -3.020 4.117 3.567 1.00 87.62 91 VAL A CA 1
ATOM 741 C C . VAL A 1 91 ? -1.504 4.088 3.729 1.00 87.62 91 VAL A C 1
ATOM 743 O O . VAL A 1 91 ? -0.867 5.133 3.854 1.00 87.62 91 VAL A O 1
ATOM 746 N N . LEU A 1 92 ? -0.927 2.893 3.676 1.00 87.50 92 LEU A N 1
ATOM 747 C CA . LEU A 1 92 ? 0.508 2.658 3.730 1.00 87.50 92 LEU A CA 1
ATOM 748 C C . LEU A 1 92 ? 1.071 2.425 2.326 1.00 87.50 92 LEU A C 1
ATOM 750 O O . LEU A 1 92 ? 0.577 1.598 1.556 1.00 87.50 92 LEU A O 1
ATOM 754 N N . VAL A 1 93 ? 2.145 3.149 2.015 1.00 87.19 93 VAL A N 1
ATOM 755 C CA . VAL A 1 93 ? 2.923 3.031 0.778 1.00 87.19 93 VAL A CA 1
ATOM 756 C C . VAL A 1 93 ? 4.402 3.193 1.088 1.00 87.19 93 VAL A C 1
ATOM 758 O O . VAL A 1 93 ? 4.769 3.958 1.974 1.00 87.19 93 VAL A O 1
ATOM 761 N N . VAL A 1 94 ? 5.264 2.516 0.326 1.00 83.75 94 VAL A N 1
ATOM 762 C CA . VAL A 1 94 ? 6.722 2.675 0.472 1.00 83.75 94 VAL A CA 1
ATOM 763 C C . VAL A 1 94 ? 7.169 4.080 0.052 1.00 83.75 94 VAL A C 1
ATOM 765 O O . VAL A 1 94 ? 8.039 4.668 0.682 1.00 83.75 94 VAL A O 1
ATOM 768 N N . GLU A 1 95 ? 6.543 4.653 -0.982 1.00 75.69 95 GLU A N 1
ATOM 769 C CA . GLU A 1 95 ? 6.842 6.000 -1.480 1.00 75.69 95 GLU A CA 1
ATOM 770 C C . GLU A 1 95 ? 5.559 6.686 -1.963 1.00 75.69 95 GLU A C 1
ATOM 772 O O . GLU A 1 95 ? 4.795 6.106 -2.735 1.00 75.69 95 GLU A O 1
ATOM 777 N N . VAL A 1 96 ? 5.341 7.952 -1.584 1.00 66.62 96 VAL A N 1
ATOM 778 C CA . VAL A 1 96 ? 4.147 8.736 -1.979 1.00 66.62 96 VAL A CA 1
ATOM 779 C C . VAL A 1 96 ? 4.029 8.876 -3.503 1.00 66.62 96 VAL A C 1
ATOM 781 O O . VAL A 1 96 ? 2.929 8.878 -4.049 1.00 66.62 96 VAL A O 1
ATOM 784 N N . GLN A 1 97 ? 5.155 8.874 -4.224 1.00 65.25 97 GLN A N 1
ATOM 785 C CA . GLN A 1 97 ? 5.203 8.848 -5.695 1.00 65.25 97 GLN A CA 1
ATOM 786 C C . GLN A 1 97 ? 4.604 7.563 -6.312 1.00 65.25 97 GLN A C 1
ATOM 788 O O . GLN A 1 97 ? 4.459 7.434 -7.533 1.00 65.25 97 GLN A O 1
ATOM 793 N N . ARG A 1 98 ? 4.236 6.574 -5.490 1.00 67.81 98 ARG A N 1
ATOM 794 C CA . ARG A 1 98 ? 3.479 5.398 -5.934 1.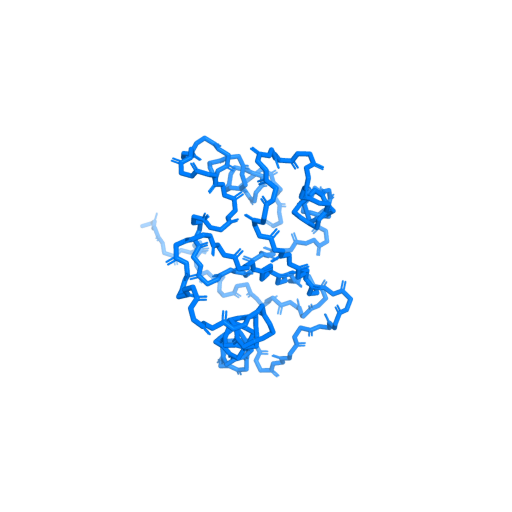00 67.81 98 ARG A CA 1
ATOM 795 C C . ARG A 1 98 ? 1.986 5.696 -6.061 1.00 67.81 98 ARG A C 1
ATOM 797 O O . ARG A 1 98 ? 1.339 5.064 -6.895 1.00 67.81 98 ARG A O 1
ATOM 804 N N . LEU A 1 99 ? 1.481 6.713 -5.363 1.00 63.78 99 LEU A N 1
ATOM 805 C CA . LEU A 1 99 ? 0.084 7.144 -5.413 1.00 63.78 99 LEU A CA 1
ATOM 806 C C . LEU A 1 99 ? -0.231 8.055 -6.613 1.00 63.78 99 LEU A C 1
ATOM 808 O O . LEU A 1 99 ? -1.317 7.954 -7.174 1.00 63.78 99 LEU A O 1
ATOM 812 N N . SER A 1 100 ? 0.718 8.877 -7.079 1.00 58.59 100 SER A N 1
ATOM 813 C CA . SER A 1 100 ? 0.540 9.739 -8.262 1.00 58.59 100 SER A CA 1
ATOM 814 C C . SER A 1 100 ? 1.748 9.699 -9.202 1.00 58.59 100 SER A C 1
ATOM 816 O O . SER A 1 100 ? 2.848 9.316 -8.815 1.00 58.59 100 SER A O 1
ATOM 818 N N . ARG A 1 101 ? 1.574 10.063 -10.478 1.00 55.50 101 ARG A N 1
ATOM 819 C CA . ARG A 1 101 ? 2.669 10.135 -11.472 1.00 55.50 101 ARG A CA 1
ATOM 820 C C . ARG A 1 101 ? 3.543 11.391 -11.304 1.00 55.50 101 ARG A C 1
ATOM 822 O O . ARG A 1 101 ? 3.839 12.066 -12.280 1.00 55.50 101 ARG A O 1
ATOM 829 N N . GLY A 1 102 ? 3.933 11.726 -10.076 1.00 49.25 102 GLY A N 1
ATOM 830 C CA . GLY A 1 102 ? 4.712 12.937 -9.797 1.00 49.25 102 GLY A CA 1
ATOM 831 C C . GLY A 1 102 ? 3.905 14.237 -9.846 1.00 49.25 102 GLY A C 1
ATOM 832 O O . GLY A 1 102 ? 4.482 15.300 -9.645 1.00 49.25 102 GLY A O 1
ATOM 833 N N . ASP A 1 103 ? 2.588 14.166 -10.050 1.00 44.69 103 ASP A N 1
ATOM 834 C CA . ASP A 1 103 ? 1.721 15.321 -9.875 1.00 44.69 103 ASP A CA 1
ATOM 835 C C . ASP A 1 103 ? 1.370 15.441 -8.388 1.00 44.69 103 ASP A C 1
ATOM 837 O O . ASP A 1 103 ? 0.699 14.578 -7.801 1.00 44.69 103 ASP A O 1
ATOM 841 N N . LEU A 1 104 ? 1.915 16.477 -7.753 1.00 44.88 104 LEU A N 1
ATOM 842 C CA . LEU A 1 104 ? 1.680 16.800 -6.345 1.00 4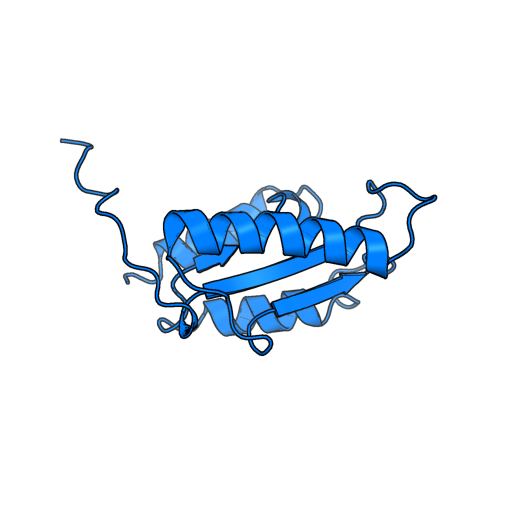4.88 104 LEU A CA 1
ATOM 843 C C . LEU A 1 104 ? 0.195 17.087 -6.078 1.00 44.88 104 LEU A C 1
ATOM 845 O O . LEU A 1 104 ? -0.232 17.043 -4.927 1.00 44.88 104 LEU A O 1
ATOM 849 N N . GLU A 1 105 ? -0.602 17.334 -7.122 1.00 46.31 105 GLU A N 1
ATOM 850 C CA . GLU A 1 105 ? -2.035 17.584 -7.015 1.00 46.31 105 GLU A CA 1
ATOM 851 C C . GLU A 1 105 ? -2.829 16.338 -6.588 1.00 46.31 105 GLU A C 1
ATOM 853 O O . GLU A 1 105 ? -3.667 16.434 -5.695 1.00 46.31 105 GLU A O 1
ATOM 858 N N . ASP A 1 106 ? -2.542 15.159 -7.148 1.00 49.12 106 ASP A N 1
ATOM 859 C CA . ASP A 1 106 ? -3.262 13.920 -6.805 1.00 49.12 106 ASP A CA 1
ATOM 860 C C . ASP A 1 106 ? -2.811 13.344 -5.456 1.00 49.12 106 ASP A C 1
ATOM 862 O O . ASP A 1 106 ? -3.633 12.865 -4.673 1.00 49.12 106 ASP A O 1
ATOM 866 N N . ALA A 1 107 ? -1.520 13.472 -5.129 1.00 48.16 107 ALA A N 1
ATOM 867 C CA . ALA A 1 107 ? -1.030 13.214 -3.775 1.00 48.16 107 ALA A CA 1
ATOM 868 C C . ALA A 1 107 ? -1.653 14.208 -2.777 1.00 48.16 107 ALA A C 1
ATOM 870 O O . ALA A 1 107 ? -2.066 13.823 -1.687 1.00 48.16 107 ALA A O 1
ATOM 871 N N . GLY A 1 108 ? -1.800 15.472 -3.183 1.00 44.81 108 GLY A N 1
ATOM 872 C CA . GLY A 1 108 ? -2.497 16.511 -2.437 1.00 44.81 108 GLY A CA 1
ATOM 873 C C . GLY A 1 108 ? -3.990 16.232 -2.256 1.00 44.81 108 GLY A C 1
ATOM 874 O O . GLY A 1 108 ? -4.516 16.541 -1.194 1.00 44.81 108 GLY A O 1
ATOM 875 N N . LYS A 1 109 ? -4.677 15.616 -3.230 1.00 46.94 109 LYS A N 1
ATOM 876 C CA . LYS A 1 109 ? -6.069 15.146 -3.098 1.00 46.94 109 LYS A CA 1
ATOM 877 C C . LYS A 1 109 ? -6.179 13.992 -2.114 1.00 46.94 109 LYS A C 1
ATOM 879 O O . LYS A 1 109 ? -7.064 14.041 -1.275 1.00 46.94 109 LYS A O 1
ATOM 884 N N . LEU A 1 110 ? -5.271 13.016 -2.160 1.00 51.88 110 LEU A N 1
ATOM 885 C CA . LEU A 1 110 ? -5.192 11.934 -1.169 1.00 51.88 110 LEU A CA 1
ATOM 886 C C . LEU A 1 110 ? -4.975 12.487 0.243 1.00 51.88 110 LEU A C 1
ATOM 888 O O . LEU A 1 110 ? -5.735 12.169 1.149 1.00 51.88 110 LEU A O 1
ATOM 892 N N . ILE A 1 111 ? -4.002 13.384 0.413 1.00 53.22 111 ILE A N 1
ATOM 893 C CA . ILE A 1 111 ? -3.734 14.053 1.693 1.00 53.22 111 ILE A CA 1
ATOM 894 C C . ILE A 1 111 ? -4.949 14.890 2.136 1.00 53.22 111 ILE A C 1
ATOM 896 O O . ILE A 1 111 ? -5.337 14.829 3.299 1.00 53.22 111 ILE A O 1
ATOM 900 N N . LYS A 1 112 ? -5.599 15.628 1.224 1.00 46.31 112 LYS A N 1
ATOM 901 C CA . LYS A 1 112 ? -6.819 16.404 1.515 1.00 46.31 112 LYS A CA 1
ATOM 902 C C . LYS A 1 112 ? -8.021 15.525 1.855 1.00 46.31 112 LYS A C 1
ATOM 904 O O . LYS A 1 112 ? -8.791 15.927 2.717 1.00 46.31 112 LYS A O 1
ATOM 909 N N . LEU A 1 113 ? -8.179 14.363 1.220 1.00 47.31 113 LEU A N 1
ATOM 910 C CA . LEU A 1 113 ? -9.214 13.375 1.539 1.00 47.31 113 LEU A CA 1
ATOM 911 C C . LEU A 1 113 ? -9.066 12.929 2.994 1.00 47.31 113 LEU A C 1
ATOM 913 O O . LEU A 1 113 ? -10.025 13.067 3.742 1.00 47.31 113 LEU A O 1
ATOM 917 N N . PHE A 1 114 ? -7.850 12.579 3.430 1.00 51.38 114 PHE A N 1
ATOM 918 C CA . PHE A 1 114 ? -7.569 12.262 4.838 1.00 51.38 114 PHE A CA 1
ATOM 919 C C . PHE A 1 114 ? -7.786 13.437 5.808 1.00 51.38 114 PHE A C 1
ATOM 921 O O . PHE A 1 114 ? -8.045 13.211 6.984 1.00 51.38 114 PHE A O 1
ATOM 928 N N . TRP A 1 115 ? -7.667 14.690 5.351 1.00 42.47 115 TRP A N 1
ATOM 929 C CA . TRP A 1 115 ? -7.899 15.882 6.186 1.00 42.47 115 TRP A CA 1
ATOM 930 C C . TRP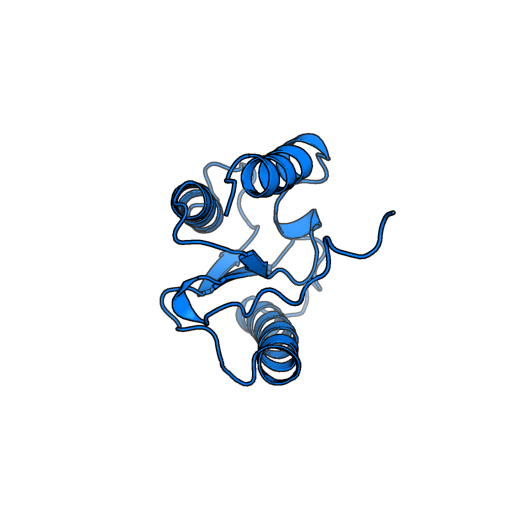 A 1 115 ? -9.373 16.311 6.238 1.00 42.47 115 TRP A C 1
ATOM 932 O O . TRP A 1 115 ? -9.776 16.973 7.190 1.00 42.47 115 TRP A O 1
ATOM 942 N N . HIS A 1 116 ? -10.172 16.003 5.211 1.00 40.25 116 HIS A N 1
ATOM 943 C CA . HIS A 1 116 ? -11.608 16.315 5.165 1.00 40.25 116 HIS A CA 1
ATOM 944 C C . HIS A 1 116 ? -12.482 15.200 5.744 1.00 40.25 116 HIS A C 1
ATOM 946 O O . HIS A 1 116 ? -13.590 15.482 6.202 1.00 40.25 116 HIS A O 1
ATOM 952 N N . THR A 1 117 ? -12.001 13.955 5.776 1.00 41.31 117 THR A N 1
ATOM 953 C CA . THR A 1 117 ? -12.584 12.913 6.622 1.00 41.31 117 THR A CA 1
ATOM 954 C C . THR A 1 117 ? -12.193 13.217 8.062 1.00 41.31 117 THR A C 1
ATOM 956 O O . THR A 1 117 ? -11.115 12.853 8.521 1.00 41.31 117 THR A O 1
ATOM 959 N N . ASN A 1 118 ? -13.046 13.963 8.756 1.00 35.72 118 ASN A N 1
ATOM 960 C CA . ASN A 1 118 ? -12.912 14.303 10.170 1.00 35.72 118 ASN A CA 1
ATOM 961 C C . ASN A 1 118 ? -13.158 13.051 11.046 1.00 35.72 118 ASN A C 1
ATOM 963 O O . ASN A 1 118 ? -14.142 12.985 11.784 1.00 35.72 118 ASN A O 1
ATOM 967 N N . THR A 1 119 ? -12.318 12.025 10.883 1.00 40.12 119 THR A N 1
ATOM 968 C CA . THR A 1 119 ? -12.063 10.985 11.891 1.00 40.12 119 THR A CA 1
ATOM 969 C C . THR A 1 119 ? -11.309 11.594 13.063 1.00 40.12 119 THR A C 1
ATOM 971 O O . THR A 1 119 ? -10.792 12.725 12.904 1.00 40.12 119 THR A O 1
#

pLDDT: mean 74.13, std 18.83, range [33.75, 94.75]

Sequence (119 aa):
MYNDYYNARDFSKESVLIYLRKSRSDDPTMSVDEVLLKHETILNEWCLRNMNDTIPESNIFREVASGETLKDRPEIQKLLRLIESPAISAVLVVEVQRLSRGDLEDAGKLIKLFWHTNT

Foldseek 3Di:
DPPPPPPPPQDDLQQEAEEFEDDPPPDPPDDLCRRRVVFQVVVQVVCCVRNVDGHDPVRYFGYYPPDPDCVNVVRLVVVVVVLLDLSHQYYDGPDLCSNDVPPVVRSVVVVVSNVVSPD

Radius of gyration: 14.85 Å; chains: 1; bounding box: 31×35×41 Å

Secondary structure (DSSP, 8-state):
---STT------GGGEEEEEEE-TTS-SSS-HHHHHHHHHHHHHHHHHHHTSS---GGGEEEEETT-SSGGG-HHHHHHHHHTTSTT--EEE-S-GGGTSSS-HHHHHHHHHHHHHS--